Protein AF-A7VT16-F1 (afdb_monomer_lite)

Sequence (110 aa):
MFFNLEPNRIIIVSHLSADFSISQKELWKYRAYSRRYRNRRIDEFLKEMHLTEERNTGFRKIRNALRYNGSPEPLFEADDVPISQRQFIFIRILRLQRQIKMQMKVYLIV

Secondary structure (DSSP, 8-state):
-EEEEETTEEEEEEES---TT--HHHHHTT----SS-S-HHHHHHHHHTT-S-TT-THHHHHHHHHHHTTPPPPEEEE-SS-GGG--EEEEEEE----------------

InterPro domains:
  IPR038475 RecG, C-terminal domain superfamily [G3DSA:3.30.565.60] (1-86)

pLDDT: mean 75.77, std 15.55, range [33.84, 93.31]

Foldseek 3Di:
DDWDDDPWKIKDKDQDQALLPADLVCVVVLNDDNPDDPDVVVVVVCVVVVNDDPPSCVSVVVQVVCVVLVFDRKDWDWDPDRSNRTRMIMIMTGGDDPPPPPVPPPPPPD

Radius of gyration: 19.23 Å; chains: 1; bounding box: 66×43×29 Å

Organism: NCBI:txid428125

Structure (mmCIF, N/CA/C/O backbone):
data_AF-A7VT16-F1
#
_entry.id   AF-A7VT16-F1
#
loop_
_atom_site.group_PDB
_atom_site.id
_atom_site.type_symbol
_atom_site.label_atom_id
_atom_site.label_alt_id
_atom_site.label_comp_id
_atom_site.label_asym_id
_atom_site.label_entity_id
_atom_site.label_seq_id
_atom_site.pdbx_PDB_ins_code
_atom_site.Cartn_x
_atom_site.Cartn_y
_atom_site.Cartn_z
_atom_site.occupancy
_atom_site.B_iso_or_equiv
_atom_site.auth_seq_id
_atom_site.auth_comp_id
_atom_site.auth_asym_id
_atom_site.auth_atom_id
_atom_site.pdbx_PDB_model_num
ATOM 1 N N . MET A 1 1 ? -2.606 10.494 -10.760 1.00 75.06 1 MET A N 1
ATOM 2 C CA . MET A 1 1 ? -3.220 9.532 -9.818 1.00 75.06 1 MET A CA 1
ATOM 3 C C . MET A 1 1 ? -4.675 9.396 -10.218 1.00 75.06 1 MET A C 1
ATOM 5 O O . MET A 1 1 ? -5.319 10.420 -10.387 1.00 75.06 1 MET A O 1
ATOM 9 N N . PHE A 1 2 ? -5.147 8.177 -10.445 1.00 84.56 2 PHE A N 1
ATOM 10 C CA . PHE A 1 2 ? -6.530 7.868 -10.788 1.00 84.56 2 PHE A CA 1
ATOM 11 C C . PHE A 1 2 ? -7.204 7.190 -9.593 1.00 84.56 2 PHE A C 1
ATOM 13 O O . PHE A 1 2 ? -6.583 6.401 -8.881 1.00 84.56 2 PHE A O 1
ATOM 20 N N . PHE A 1 3 ? -8.460 7.538 -9.349 1.00 89.25 3 PHE A N 1
ATOM 21 C CA . PHE A 1 3 ? -9.233 7.078 -8.207 1.00 89.25 3 PHE A CA 1
ATOM 22 C C . PHE A 1 3 ? -10.631 6.711 -8.690 1.00 89.25 3 PHE A C 1
ATOM 24 O O . PHE A 1 3 ? -11.316 7.546 -9.273 1.00 89.25 3 PHE A O 1
ATOM 31 N N . ASN A 1 4 ? -11.032 5.464 -8.458 1.00 91.25 4 ASN A N 1
ATOM 32 C CA . ASN A 1 4 ? -12.339 4.951 -8.838 1.00 91.25 4 ASN A CA 1
ATOM 33 C C . ASN A 1 4 ? -13.053 4.366 -7.617 1.00 91.25 4 ASN A C 1
ATOM 35 O O . ASN A 1 4 ? -12.491 3.543 -6.886 1.00 91.25 4 ASN A O 1
ATOM 39 N N . LEU A 1 5 ? -14.297 4.796 -7.422 1.00 90.38 5 LEU A N 1
ATOM 40 C CA . LEU A 1 5 ? -15.185 4.338 -6.364 1.00 90.38 5 LEU A CA 1
ATOM 41 C C . LEU A 1 5 ? -16.327 3.549 -6.977 1.00 90.38 5 LEU A C 1
ATOM 43 O O . LEU A 1 5 ? -17.145 4.083 -7.718 1.00 90.38 5 LEU A O 1
ATOM 47 N N . GLU A 1 6 ? -16.410 2.284 -6.602 1.00 88.94 6 GLU A N 1
ATOM 48 C CA . GLU A 1 6 ? -17.523 1.415 -6.937 1.00 88.94 6 GLU A CA 1
ATOM 49 C C . GLU A 1 6 ? -18.234 0.967 -5.657 1.00 88.94 6 GLU A C 1
ATOM 51 O O . GLU A 1 6 ? -17.624 0.978 -4.582 1.00 88.94 6 GLU A O 1
ATOM 56 N N . PRO A 1 7 ? -19.494 0.497 -5.741 1.00 86.62 7 PRO A N 1
ATOM 57 C CA . PRO A 1 7 ? -20.260 0.091 -4.560 1.00 86.62 7 PRO A CA 1
ATOM 58 C C . PRO A 1 7 ? -19.515 -0.881 -3.628 1.00 86.62 7 PRO A C 1
ATOM 60 O O . PRO A 1 7 ? -19.685 -0.836 -2.409 1.00 86.62 7 PRO A O 1
ATOM 63 N N . ASN A 1 8 ? -18.655 -1.735 -4.200 1.00 88.19 8 ASN A N 1
ATOM 64 C CA . ASN A 1 8 ? -17.973 -2.820 -3.491 1.00 88.19 8 ASN A CA 1
ATOM 65 C C . ASN A 1 8 ? -16.450 -2.731 -3.503 1.00 88.19 8 ASN A C 1
ATOM 67 O O . ASN A 1 8 ? -15.791 -3.611 -2.941 1.00 88.19 8 ASN A O 1
ATOM 71 N N . ARG A 1 9 ? -15.871 -1.710 -4.139 1.00 88.06 9 ARG A N 1
ATOM 72 C CA . ARG A 1 9 ? -14.418 -1.574 -4.205 1.00 88.06 9 ARG A CA 1
ATOM 73 C C . ARG A 1 9 ? -13.966 -0.138 -4.396 1.00 88.06 9 ARG A C 1
ATOM 75 O O . ARG A 1 9 ? -14.634 0.664 -5.035 1.00 88.06 9 ARG A O 1
ATOM 82 N N . ILE A 1 10 ? -12.778 0.137 -3.880 1.00 90.31 10 ILE A N 1
ATOM 83 C CA . ILE A 1 10 ? -12.019 1.351 -4.161 1.00 90.31 10 ILE A CA 1
ATOM 84 C C . ILE A 1 10 ? -10.786 0.927 -4.947 1.00 90.31 10 ILE A C 1
ATOM 86 O O . ILE A 1 10 ? -10.068 0.014 -4.528 1.00 90.31 10 ILE A O 1
ATOM 90 N N . ILE A 1 11 ? -10.546 1.578 -6.079 1.00 88.88 11 ILE A N 1
ATOM 91 C CA . ILE A 1 11 ? -9.346 1.380 -6.886 1.00 88.88 11 ILE A CA 1
ATOM 92 C C . ILE A 1 11 ? -8.573 2.691 -6.907 1.00 88.88 11 ILE A C 1
ATOM 94 O O . ILE A 1 11 ? -9.092 3.729 -7.312 1.00 88.88 11 ILE A O 1
ATOM 98 N N . ILE A 1 12 ? -7.316 2.633 -6.483 1.00 88.00 12 ILE A N 1
ATOM 99 C CA . ILE A 1 12 ? -6.385 3.755 -6.526 1.00 88.00 12 ILE A CA 1
ATOM 100 C C . ILE A 1 12 ? -5.244 3.362 -7.452 1.00 88.00 12 ILE A C 1
ATOM 102 O O . ILE A 1 12 ? -4.535 2.402 -7.171 1.00 88.00 12 ILE A O 1
ATOM 106 N N . VAL A 1 13 ? -5.045 4.101 -8.537 1.00 85.44 13 VAL A N 1
ATOM 107 C CA . VAL A 1 13 ? -3.947 3.883 -9.482 1.00 85.44 13 VAL A CA 1
ATOM 108 C C . VAL A 1 13 ? -2.993 5.068 -9.411 1.00 85.44 13 VAL A C 1
ATOM 110 O O . VAL A 1 13 ? -3.352 6.220 -9.672 1.00 85.44 13 VAL A O 1
ATOM 113 N N . SER A 1 14 ? -1.745 4.800 -9.048 1.00 79.19 14 SER A N 1
ATOM 114 C CA . SER A 1 14 ? -0.689 5.802 -9.078 1.00 79.19 14 SER A CA 1
ATOM 115 C C . SER A 1 14 ? 0.091 5.673 -10.381 1.00 79.19 14 SER A C 1
ATOM 117 O O . SER A 1 14 ? 0.807 4.695 -10.596 1.00 79.19 14 SER A O 1
ATOM 119 N N . HIS A 1 15 ? -0.072 6.676 -11.247 1.00 69.00 15 HIS A N 1
ATOM 120 C CA . HIS A 1 15 ? 0.664 6.810 -12.500 1.00 69.00 15 HIS A CA 1
ATOM 121 C C . HIS A 1 15 ? 1.966 7.540 -12.270 1.00 69.00 15 HIS A C 1
ATOM 123 O O . HIS A 1 15 ? 2.025 8.757 -12.416 1.00 69.00 15 HIS A O 1
ATOM 129 N N . LEU A 1 16 ? 2.983 6.806 -11.838 1.00 62.25 16 LEU A N 1
ATOM 130 C CA . LEU A 1 16 ? 4.310 7.350 -11.662 1.00 62.25 16 LEU A CA 1
ATOM 131 C C . LEU A 1 16 ? 5.327 6.207 -11.790 1.00 62.25 16 LEU A C 1
ATOM 133 O O . LEU A 1 16 ? 5.337 5.324 -10.931 1.00 62.25 16 LEU A O 1
ATOM 137 N N . SER A 1 17 ? 6.206 6.287 -12.799 1.00 55.84 17 SER A N 1
ATOM 138 C CA . SER A 1 17 ? 7.339 5.380 -13.077 1.00 55.84 17 SER A CA 1
ATOM 139 C C . SER A 1 17 ? 7.905 4.797 -11.788 1.00 55.84 17 SER A C 1
ATOM 141 O O . SER A 1 17 ? 8.277 5.571 -10.902 1.00 55.84 17 SER A O 1
ATOM 143 N N . ALA A 1 18 ? 7.834 3.477 -11.614 1.00 54.25 18 ALA A N 1
ATOM 144 C CA . ALA A 1 18 ? 8.037 2.868 -10.306 1.00 54.25 18 ALA A CA 1
ATOM 145 C C . ALA A 1 18 ? 9.342 3.357 -9.678 1.00 54.25 18 ALA A C 1
ATOM 147 O O . ALA A 1 18 ? 10.379 3.433 -10.334 1.00 54.25 18 ALA A O 1
ATOM 148 N N . ASP A 1 19 ? 9.298 3.682 -8.387 1.00 60.91 19 ASP A N 1
ATOM 149 C CA . ASP A 1 19 ? 10.528 3.668 -7.614 1.00 60.91 19 ASP A CA 1
ATOM 150 C C . ASP A 1 19 ? 11.086 2.245 -7.751 1.00 60.91 19 ASP A C 1
ATOM 152 O O . ASP A 1 19 ? 10.504 1.288 -7.230 1.00 60.91 19 ASP A O 1
ATOM 156 N N . PHE A 1 20 ? 12.172 2.107 -8.520 1.00 62.31 20 PHE A N 1
ATOM 157 C CA . PHE A 1 20 ? 12.762 0.819 -8.883 1.00 62.31 20 PHE A CA 1
ATOM 158 C C . PHE A 1 20 ? 13.263 0.024 -7.664 1.00 62.31 20 PHE A C 1
ATOM 160 O O . PHE A 1 20 ? 13.765 -1.089 -7.801 1.00 62.31 20 PHE A O 1
ATOM 167 N N . SER A 1 21 ? 13.127 0.577 -6.456 1.00 67.25 21 SER A N 1
ATOM 168 C CA . SER A 1 21 ? 13.419 -0.099 -5.198 1.00 67.25 21 SER A CA 1
ATOM 169 C C . SER A 1 21 ? 12.292 -0.996 -4.663 1.00 67.25 21 SER A C 1
ATOM 171 O O . SER A 1 21 ? 12.558 -1.797 -3.765 1.00 67.25 21 SER A O 1
ATOM 173 N N . ILE A 1 22 ? 11.059 -0.925 -5.191 1.00 76.56 22 ILE A N 1
ATOM 174 C CA . ILE A 1 22 ? 9.908 -1.672 -4.645 1.00 76.56 22 ILE A CA 1
ATOM 175 C C . ILE A 1 22 ? 9.505 -2.834 -5.568 1.00 76.56 22 ILE A C 1
ATOM 177 O O . ILE A 1 22 ? 8.952 -2.641 -6.650 1.00 76.56 22 ILE A O 1
ATOM 181 N N . SER A 1 23 ? 9.727 -4.073 -5.115 1.00 80.31 23 SER A N 1
ATOM 182 C CA . SER A 1 23 ? 9.337 -5.288 -5.849 1.00 80.31 23 SER A CA 1
ATOM 183 C C . SER A 1 23 ? 7.876 -5.697 -5.602 1.00 80.31 23 SER A C 1
ATOM 185 O O . SER A 1 23 ? 7.291 -5.351 -4.576 1.00 80.31 23 SER A O 1
ATOM 187 N N . GLN A 1 24 ? 7.294 -6.503 -6.505 1.00 83.25 24 GLN A N 1
ATOM 188 C CA . GLN A 1 24 ? 5.946 -7.074 -6.301 1.00 83.25 24 GLN A CA 1
ATOM 189 C C . GLN A 1 24 ? 5.858 -7.903 -5.011 1.00 83.25 24 GLN A C 1
ATOM 191 O O . GLN A 1 24 ? 4.888 -7.817 -4.262 1.00 83.25 24 GLN A O 1
ATOM 196 N N . LYS A 1 25 ? 6.910 -8.673 -4.715 1.00 85.62 25 LYS A N 1
ATOM 197 C CA . LYS A 1 25 ? 6.999 -9.500 -3.508 1.00 85.62 25 LYS A CA 1
ATOM 198 C C . LYS A 1 25 ? 6.942 -8.655 -2.235 1.00 85.62 25 LYS A C 1
ATOM 200 O O . LYS A 1 25 ? 6.312 -9.059 -1.262 1.00 85.62 25 LYS A O 1
ATOM 205 N N . GLU A 1 26 ? 7.587 -7.492 -2.236 1.00 83.75 26 GLU A N 1
ATOM 206 C CA . GLU A 1 26 ? 7.540 -6.569 -1.101 1.00 83.75 26 GLU A CA 1
ATOM 207 C C . GLU A 1 26 ? 6.184 -5.851 -1.000 1.00 83.75 26 GLU A C 1
ATOM 209 O O . GLU A 1 26 ? 5.700 -5.659 0.114 1.00 83.75 26 GLU A O 1
ATOM 214 N N . LEU A 1 27 ? 5.511 -5.555 -2.121 1.00 84.56 27 LEU A N 1
ATOM 215 C CA . LEU A 1 27 ? 4.129 -5.045 -2.115 1.00 84.56 27 LEU A CA 1
ATOM 216 C C . LEU A 1 27 ? 3.156 -6.034 -1.458 1.00 84.56 27 LEU A C 1
ATOM 218 O O . LEU A 1 27 ? 2.411 -5.642 -0.562 1.00 84.56 27 LEU A O 1
ATOM 222 N N . TRP A 1 28 ? 3.214 -7.320 -1.817 1.00 84.56 28 TRP A N 1
ATOM 223 C CA . TRP A 1 28 ? 2.378 -8.363 -1.198 1.00 84.56 28 TRP A CA 1
ATOM 224 C C . TRP A 1 28 ? 2.675 -8.588 0.283 1.00 84.56 28 TRP A C 1
ATOM 226 O O . TRP A 1 28 ? 1.788 -8.939 1.057 1.00 84.56 28 TRP A O 1
ATOM 236 N N . LYS A 1 29 ? 3.922 -8.365 0.702 1.00 85.81 29 LYS A N 1
ATOM 237 C CA . LYS A 1 29 ? 4.308 -8.394 2.118 1.00 85.81 29 LYS A CA 1
ATOM 238 C C . LYS A 1 29 ? 3.959 -7.106 2.863 1.00 85.81 29 LYS A C 1
ATOM 240 O O . LYS A 1 29 ? 4.240 -7.022 4.059 1.00 85.81 29 LYS A O 1
ATOM 245 N N . TYR A 1 30 ? 3.391 -6.109 2.182 1.00 81.56 30 TYR A N 1
ATOM 246 C CA . TYR A 1 30 ? 3.131 -4.775 2.722 1.00 81.56 30 TYR A CA 1
ATOM 247 C C . TYR A 1 30 ? 4.405 -4.077 3.238 1.00 81.56 30 TYR A C 1
ATOM 249 O O . TYR A 1 30 ? 4.373 -3.337 4.220 1.00 81.56 30 TYR A O 1
ATOM 257 N N . ARG A 1 31 ? 5.542 -4.336 2.583 1.00 78.00 31 ARG A N 1
ATOM 258 C CA . ARG A 1 31 ? 6.889 -3.837 2.909 1.00 78.00 31 ARG A CA 1
ATOM 259 C C . ARG A 1 31 ? 7.443 -2.949 1.793 1.00 78.00 31 ARG A C 1
ATOM 261 O O . ARG A 1 31 ? 8.572 -3.096 1.341 1.00 78.00 31 ARG A O 1
ATOM 268 N N . ALA A 1 32 ? 6.638 -2.002 1.333 1.00 73.44 32 ALA A N 1
ATOM 269 C CA . ALA A 1 32 ? 7.064 -1.027 0.340 1.00 73.44 32 ALA A CA 1
ATOM 270 C C . ALA A 1 32 ? 7.733 0.172 1.026 1.00 73.44 32 ALA A C 1
ATOM 272 O O . ALA A 1 32 ? 7.076 1.139 1.407 1.00 73.44 32 ALA A O 1
ATOM 273 N N . TYR A 1 33 ? 9.051 0.097 1.202 1.00 69.75 33 TYR A N 1
ATOM 274 C CA . TYR A 1 33 ? 9.842 1.219 1.698 1.00 69.75 33 TYR A CA 1
ATOM 275 C C . TYR A 1 33 ? 10.407 1.987 0.509 1.00 69.75 33 TYR A C 1
ATOM 277 O O . TYR A 1 33 ? 11.403 1.567 -0.077 1.00 69.75 33 TYR A O 1
ATOM 285 N N . SER A 1 34 ? 9.797 3.120 0.162 1.00 64.88 34 SER A N 1
ATOM 286 C CA . SER A 1 34 ? 10.484 4.055 -0.727 1.00 64.88 34 SER A CA 1
ATOM 287 C C . SER A 1 34 ? 11.669 4.633 0.038 1.00 64.88 34 SER A C 1
ATOM 289 O O . SER A 1 34 ? 11.513 5.162 1.143 1.00 64.88 34 SER A O 1
ATOM 291 N N . ARG A 1 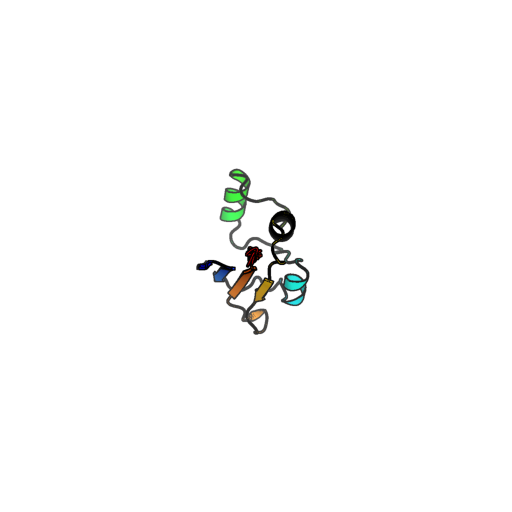35 ? 12.873 4.484 -0.523 1.00 62.16 35 ARG A N 1
ATOM 292 C CA . ARG A 1 35 ? 14.100 5.018 0.088 1.00 62.16 35 ARG A CA 1
ATOM 293 C C . ARG A 1 35 ? 14.159 6.544 -0.005 1.00 62.16 35 ARG A C 1
ATOM 295 O O . ARG A 1 35 ? 14.867 7.160 0.787 1.00 62.16 35 ARG A O 1
ATOM 302 N N . ARG A 1 36 ? 13.459 7.147 -0.977 1.00 65.44 36 ARG A N 1
ATOM 303 C CA . ARG A 1 36 ? 13.400 8.597 -1.205 1.00 65.44 36 ARG A CA 1
ATOM 304 C C . ARG A 1 36 ? 12.056 8.980 -1.819 1.00 65.44 36 ARG A C 1
ATOM 306 O O . ARG A 1 36 ? 11.721 8.513 -2.904 1.00 65.44 36 ARG A O 1
ATOM 313 N N . TYR A 1 37 ? 11.340 9.910 -1.188 1.00 70.44 37 TYR A N 1
ATOM 314 C CA . TYR A 1 37 ? 10.238 10.591 -1.862 1.00 70.44 37 TYR A CA 1
ATOM 315 C C . TYR A 1 37 ? 10.776 11.306 -3.103 1.00 70.44 37 TYR A C 1
ATOM 317 O O . TYR A 1 37 ? 11.695 12.119 -3.013 1.00 70.44 37 TYR A O 1
ATOM 325 N N . ARG A 1 38 ? 10.198 11.005 -4.271 1.00 69.88 38 ARG A N 1
ATOM 326 C CA . ARG A 1 38 ? 10.621 11.610 -5.545 1.00 69.88 38 ARG A CA 1
ATOM 327 C C . ARG A 1 38 ? 10.506 13.126 -5.541 1.00 69.88 38 ARG A C 1
ATOM 329 O O . ARG A 1 38 ? 11.371 13.806 -6.078 1.00 69.88 38 ARG A O 1
ATOM 336 N N . ASN A 1 39 ? 9.443 13.641 -4.929 1.00 78.94 39 ASN A N 1
ATOM 337 C CA . ASN A 1 39 ? 9.270 15.066 -4.720 1.00 78.94 39 ASN A CA 1
ATOM 338 C C . ASN A 1 39 ? 9.383 15.371 -3.228 1.00 78.94 39 ASN A C 1
ATOM 340 O O . ASN A 1 39 ? 8.407 15.286 -2.484 1.00 78.94 39 ASN A O 1
ATOM 344 N N . ARG A 1 40 ? 10.599 15.722 -2.808 1.00 82.56 40 ARG A N 1
ATOM 345 C CA . ARG A 1 40 ? 10.911 16.067 -1.420 1.00 82.56 40 ARG A CA 1
ATOM 346 C C . ARG A 1 40 ? 10.098 17.263 -0.915 1.00 82.56 40 ARG A C 1
ATOM 348 O O . ARG A 1 40 ? 9.676 17.255 0.229 1.00 82.56 40 ARG A O 1
ATOM 355 N N . ARG A 1 41 ? 9.804 18.235 -1.784 1.00 87.75 41 ARG A N 1
ATOM 356 C CA . ARG A 1 41 ? 9.024 19.428 -1.430 1.00 87.75 41 ARG A CA 1
ATOM 357 C C . ARG A 1 41 ? 7.568 19.090 -1.098 1.00 87.75 41 ARG A C 1
ATOM 359 O O . ARG A 1 41 ? 7.001 19.694 -0.199 1.00 87.75 41 ARG A O 1
ATOM 366 N N . ILE A 1 42 ? 6.971 18.113 -1.790 1.00 83.75 42 ILE A N 1
ATOM 367 C CA . ILE A 1 42 ? 5.628 17.610 -1.445 1.00 83.75 42 ILE A CA 1
ATOM 368 C C . ILE A 1 42 ? 5.665 16.838 -0.122 1.00 83.75 42 ILE A C 1
ATOM 370 O O . ILE A 1 42 ? 4.761 16.999 0.687 1.00 83.75 42 ILE A O 1
ATOM 374 N N . ASP A 1 43 ? 6.693 16.018 0.110 1.00 79.94 43 ASP A N 1
ATOM 375 C CA . ASP A 1 43 ? 6.845 15.294 1.381 1.00 79.94 43 ASP A CA 1
ATOM 376 C C . ASP A 1 43 ? 6.973 16.258 2.570 1.00 79.94 43 ASP A C 1
ATOM 378 O O . ASP A 1 43 ? 6.220 16.140 3.532 1.00 79.94 43 ASP A O 1
ATOM 382 N N . GLU A 1 44 ? 7.861 17.250 2.476 1.00 85.44 44 GLU A N 1
ATOM 383 C CA . GLU A 1 44 ? 8.043 18.289 3.499 1.00 85.44 44 GLU A CA 1
ATOM 384 C C . GLU A 1 44 ? 6.738 19.059 3.747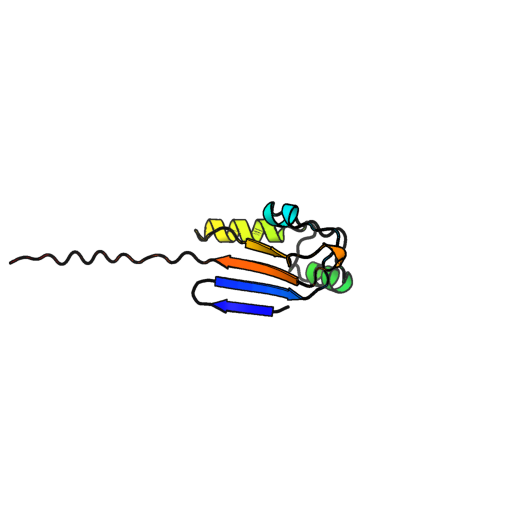 1.00 85.44 44 GLU A C 1
ATOM 386 O O . GLU A 1 44 ? 6.293 19.152 4.888 1.00 85.44 44 GLU A O 1
ATOM 391 N N . PHE A 1 45 ? 6.045 19.479 2.686 1.00 90.75 45 PHE A N 1
ATOM 392 C CA . PHE A 1 45 ? 4.752 20.155 2.798 1.00 90.75 45 PHE A CA 1
ATOM 393 C C . PHE A 1 45 ? 3.674 19.293 3.483 1.00 90.75 45 PHE A C 1
ATOM 395 O O . PHE A 1 45 ? 2.944 19.757 4.358 1.00 90.75 45 PHE A O 1
ATOM 402 N N . LEU A 1 46 ? 3.567 18.009 3.127 1.00 85.94 46 LEU A N 1
ATOM 403 C CA . LEU A 1 46 ? 2.610 17.096 3.761 1.00 85.94 46 LEU A CA 1
ATOM 404 C C . LEU A 1 46 ? 2.965 16.807 5.226 1.00 85.94 46 LEU A C 1
ATOM 406 O O . LEU A 1 46 ? 2.058 16.561 6.026 1.00 85.94 46 LEU A O 1
ATOM 410 N N . LYS A 1 47 ? 4.257 16.817 5.580 1.00 83.62 47 LYS A N 1
ATOM 411 C CA . LYS A 1 47 ? 4.727 16.667 6.965 1.00 83.62 47 LYS A CA 1
ATOM 412 C C . LYS A 1 47 ? 4.377 17.888 7.804 1.00 83.62 47 LYS A C 1
ATOM 414 O O . LYS A 1 47 ? 3.869 17.711 8.908 1.00 83.62 47 LYS A O 1
ATOM 419 N N . GLU A 1 48 ? 4.588 19.091 7.270 1.00 90.75 48 GLU A N 1
ATOM 420 C CA . GLU A 1 48 ? 4.207 20.354 7.918 1.00 90.75 48 GLU A CA 1
ATOM 421 C C . GLU A 1 48 ? 2.704 20.407 8.217 1.00 90.75 48 GLU A C 1
ATOM 423 O O . GLU A 1 48 ? 2.303 20.827 9.297 1.00 90.75 48 GLU A O 1
ATOM 428 N N . MET A 1 49 ? 1.866 19.902 7.307 1.00 93.31 49 MET A N 1
ATOM 429 C CA . MET A 1 49 ? 0.415 19.808 7.519 1.00 93.31 49 MET A CA 1
ATOM 430 C C . MET A 1 49 ? -0.031 18.594 8.352 1.00 93.31 49 MET A C 1
ATOM 432 O O . MET A 1 49 ? -1.229 18.348 8.481 1.00 93.31 49 MET A O 1
ATOM 436 N N . HIS A 1 50 ? 0.897 17.787 8.872 1.00 84.88 50 HIS A N 1
ATOM 437 C CA . HIS A 1 50 ? 0.605 16.552 9.610 1.00 84.88 50 HIS A CA 1
ATOM 438 C C . HIS A 1 50 ? -0.270 15.534 8.844 1.00 84.88 50 HIS A C 1
ATOM 440 O O . HIS A 1 50 ? -0.952 14.704 9.447 1.00 84.88 50 HIS A O 1
ATOM 446 N N . LEU A 1 51 ? -0.239 15.562 7.506 1.00 83.00 51 LEU A N 1
ATOM 447 C CA . LEU A 1 51 ? -0.987 14.634 6.646 1.00 83.00 51 LEU A CA 1
ATOM 448 C C . LEU A 1 51 ? -0.201 13.361 6.309 1.00 83.00 51 LEU A C 1
ATOM 450 O O . LEU A 1 51 ? -0.776 12.386 5.822 1.00 83.00 51 LEU A O 1
ATOM 454 N N . THR A 1 52 ? 1.107 13.348 6.567 1.00 76.00 52 THR A N 1
ATOM 455 C CA . THR A 1 52 ? 1.965 12.172 6.390 1.00 76.00 52 THR A CA 1
ATOM 456 C C . THR A 1 52 ? 2.843 11.938 7.618 1.00 76.00 52 THR A C 1
ATOM 458 O O . THR A 1 52 ? 3.168 12.861 8.361 1.00 76.00 52 THR A O 1
ATOM 461 N N . GLU A 1 53 ? 3.226 10.682 7.839 1.00 70.31 53 GLU A N 1
ATOM 462 C CA . GLU A 1 53 ? 4.169 10.286 8.888 1.00 70.31 53 GLU A CA 1
ATOM 463 C C . GLU A 1 53 ? 5.516 9.924 8.254 1.00 70.31 53 GLU A C 1
ATOM 465 O O . GLU A 1 53 ? 5.560 9.269 7.213 1.00 70.31 53 GLU A O 1
ATOM 470 N N . GLU A 1 54 ? 6.629 10.240 8.922 1.00 61.31 54 GLU A N 1
ATOM 471 C CA . GLU A 1 54 ? 7.991 9.960 8.429 1.00 61.31 54 GLU A CA 1
ATOM 472 C C . GLU A 1 54 ? 8.296 8.476 8.151 1.00 61.31 54 GLU A C 1
ATOM 474 O O . GLU A 1 54 ? 9.265 8.157 7.467 1.00 61.31 54 GLU A O 1
ATOM 479 N N . ARG A 1 55 ? 7.496 7.541 8.680 1.00 64.00 55 ARG A N 1
ATOM 480 C CA . ARG A 1 55 ? 7.855 6.115 8.783 1.00 64.00 55 ARG A CA 1
ATOM 481 C C . ARG A 1 55 ? 7.217 5.189 7.738 1.00 64.00 55 ARG A C 1
ATOM 483 O O . ARG A 1 55 ? 7.173 3.982 7.969 1.00 64.00 55 ARG A O 1
ATOM 490 N N . ASN A 1 56 ? 6.714 5.704 6.610 1.00 66.75 56 ASN A N 1
ATOM 491 C CA . ASN A 1 56 ? 6.046 4.892 5.571 1.00 66.75 56 ASN A CA 1
ATOM 492 C C . ASN A 1 56 ? 4.940 3.967 6.148 1.00 66.75 56 ASN A C 1
ATOM 494 O O . ASN A 1 56 ? 4.743 2.832 5.716 1.00 66.75 56 ASN A O 1
ATOM 498 N N . THR A 1 57 ? 4.202 4.434 7.161 1.00 76.94 57 THR A N 1
ATOM 499 C CA . THR A 1 57 ? 3.223 3.630 7.925 1.00 76.94 57 THR A CA 1
ATOM 500 C C . THR A 1 57 ? 1.887 3.434 7.208 1.00 76.94 57 THR A C 1
ATOM 502 O O . THR A 1 57 ? 1.034 2.692 7.705 1.00 76.94 57 THR A O 1
ATOM 505 N N . GLY A 1 58 ? 1.695 4.064 6.043 1.00 80.25 58 GLY A N 1
ATOM 506 C CA . GLY A 1 58 ? 0.433 4.081 5.297 1.00 80.25 58 GLY A CA 1
ATOM 507 C C . GLY A 1 58 ? -0.137 2.688 5.023 1.00 80.25 58 GLY A C 1
ATOM 508 O O . GLY A 1 58 ? -1.307 2.445 5.303 1.00 80.25 58 GLY A O 1
ATOM 509 N N . PHE A 1 59 ? 0.698 1.732 4.599 1.00 83.81 59 PHE A N 1
ATOM 510 C CA . PHE A 1 59 ? 0.288 0.337 4.375 1.00 83.81 59 PHE A CA 1
ATOM 511 C C . PHE A 1 59 ? -0.316 -0.303 5.630 1.00 83.81 59 PHE A C 1
ATOM 513 O O . PHE A 1 59 ? -1.397 -0.895 5.587 1.00 83.81 59 PHE A O 1
ATOM 520 N N . ARG A 1 60 ? 0.359 -0.141 6.775 1.00 85.38 60 ARG A N 1
ATOM 521 C CA . ARG A 1 60 ? -0.111 -0.667 8.061 1.00 85.38 60 ARG A CA 1
ATOM 522 C C . ARG A 1 60 ? -1.414 0.004 8.489 1.00 85.38 60 ARG A C 1
ATOM 524 O O . ARG A 1 60 ? -2.307 -0.684 8.969 1.00 85.38 60 ARG A O 1
ATOM 531 N N . LYS A 1 61 ? -1.537 1.322 8.307 1.00 87.44 61 LYS A N 1
ATOM 532 C CA . LYS A 1 61 ? -2.754 2.071 8.650 1.00 87.44 61 LYS A CA 1
ATOM 533 C C . LYS A 1 61 ? -3.954 1.625 7.817 1.00 87.44 61 LYS A C 1
ATOM 535 O O . LYS A 1 61 ? -4.993 1.332 8.400 1.00 87.44 61 LYS A O 1
ATOM 540 N N . ILE A 1 62 ? -3.792 1.504 6.496 1.00 88.31 62 ILE A N 1
ATOM 541 C CA . ILE A 1 62 ? -4.845 1.016 5.590 1.00 88.31 62 ILE A CA 1
ATOM 542 C C . ILE A 1 62 ? -5.323 -0.360 6.055 1.00 88.31 62 ILE A C 1
ATOM 544 O O . ILE A 1 62 ? -6.512 -0.568 6.276 1.00 88.31 62 ILE A O 1
ATOM 548 N N . ARG A 1 63 ? -4.389 -1.284 6.287 1.00 89.06 63 ARG A N 1
ATOM 549 C CA . ARG A 1 63 ? -4.696 -2.640 6.746 1.00 89.06 63 ARG A CA 1
ATOM 550 C C . ARG A 1 63 ? -5.405 -2.672 8.100 1.00 89.06 63 ARG A C 1
ATOM 552 O O . ARG A 1 63 ? -6.389 -3.388 8.257 1.00 89.06 63 ARG A O 1
ATOM 559 N N . ASN A 1 64 ? -4.937 -1.890 9.070 1.00 90.25 64 ASN A N 1
ATOM 560 C CA . ASN A 1 64 ? -5.569 -1.811 10.386 1.00 90.25 64 ASN A CA 1
ATOM 561 C C . ASN A 1 64 ? -6.997 -1.258 10.295 1.00 90.25 64 ASN A C 1
ATOM 563 O O . ASN A 1 64 ? -7.895 -1.815 10.919 1.00 90.25 64 ASN A O 1
ATOM 567 N N . ALA A 1 65 ? -7.215 -0.217 9.489 1.00 90.56 65 ALA A N 1
ATOM 568 C CA . ALA A 1 65 ? -8.543 0.347 9.264 1.00 90.56 65 ALA A CA 1
ATOM 569 C C . ALA A 1 65 ? -9.480 -0.665 8.585 1.00 90.56 65 ALA A C 1
ATOM 571 O O . ALA A 1 65 ? -10.619 -0.833 9.011 1.00 90.56 65 ALA A O 1
ATOM 572 N N . LEU A 1 66 ? -8.994 -1.393 7.575 1.00 90.50 66 LEU A N 1
ATOM 573 C CA . LEU A 1 66 ? -9.781 -2.428 6.900 1.00 90.50 66 LEU A CA 1
ATOM 574 C C . LEU A 1 66 ? -10.160 -3.565 7.845 1.00 90.50 66 LEU A C 1
ATOM 576 O O . LEU A 1 66 ? -11.330 -3.933 7.898 1.00 90.50 66 LEU A O 1
ATOM 580 N N . ARG A 1 67 ? -9.215 -4.047 8.658 1.00 90.44 67 ARG A N 1
ATOM 581 C CA . ARG A 1 67 ? -9.474 -5.058 9.694 1.00 90.44 67 ARG A CA 1
ATOM 582 C C . ARG A 1 67 ? -10.500 -4.595 10.716 1.00 90.44 67 ARG A C 1
ATOM 584 O O . ARG A 1 67 ? -11.424 -5.342 11.016 1.00 90.44 67 ARG A O 1
ATOM 591 N N . TYR A 1 68 ? -10.352 -3.372 11.223 1.00 91.38 68 TYR A N 1
ATOM 592 C CA . TYR A 1 68 ? -11.300 -2.782 12.168 1.00 91.38 68 TYR A CA 1
ATOM 593 C C . TYR A 1 68 ? -12.714 -2.709 11.574 1.00 91.38 68 TYR A C 1
ATOM 595 O O . TYR A 1 68 ? -13.693 -3.023 12.244 1.00 91.38 68 TYR A O 1
ATOM 603 N N . ASN A 1 69 ? -12.811 -2.406 10.280 1.00 87.69 69 ASN A N 1
ATOM 604 C CA . ASN A 1 69 ? -14.073 -2.361 9.545 1.00 87.69 69 ASN A CA 1
ATOM 605 C C . ASN A 1 69 ? -14.598 -3.746 9.113 1.00 87.69 69 ASN A C 1
ATOM 607 O O . ASN A 1 69 ? -15.608 -3.816 8.411 1.00 87.69 69 ASN A O 1
ATOM 611 N N . GLY A 1 70 ? -13.910 -4.845 9.448 1.00 87.56 70 GLY A N 1
ATOM 612 C CA . GLY A 1 70 ? -14.244 -6.196 8.976 1.00 87.56 70 GLY A CA 1
ATOM 613 C C . GLY A 1 70 ? -14.125 -6.371 7.456 1.00 87.56 7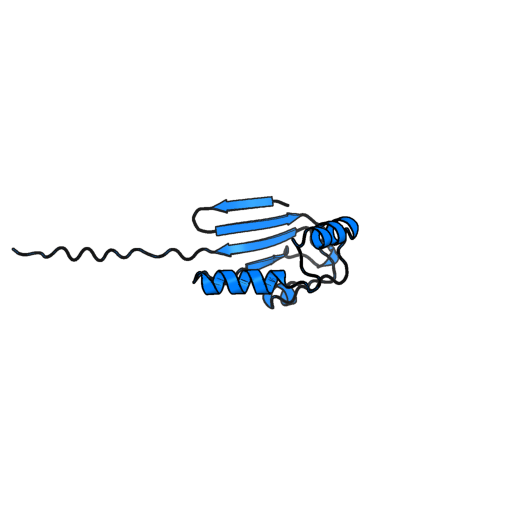0 GLY A C 1
ATOM 614 O O . GLY A 1 70 ? -14.730 -7.273 6.883 1.00 87.56 70 GLY A O 1
ATOM 615 N N . SER A 1 71 ? -13.391 -5.485 6.783 1.00 88.94 71 SER A N 1
ATOM 616 C CA . SER A 1 71 ? -13.172 -5.536 5.339 1.00 88.94 71 SER A CA 1
ATOM 617 C C . SER A 1 71 ? -12.026 -6.491 4.982 1.00 88.94 71 SER A C 1
ATOM 619 O O . SER A 1 71 ? -11.108 -6.673 5.786 1.00 88.94 71 SER A O 1
ATOM 621 N N . PRO A 1 72 ? -12.051 -7.089 3.777 1.00 90.69 72 PRO A N 1
ATOM 622 C CA . PRO A 1 72 ? -10.920 -7.837 3.245 1.00 90.69 72 PRO A CA 1
ATOM 623 C C . PRO A 1 72 ? -9.612 -7.038 3.245 1.00 90.69 72 PRO A C 1
ATOM 625 O O . PRO A 1 72 ? -9.601 -5.805 3.212 1.00 90.69 72 PRO A O 1
ATOM 628 N N . GLU A 1 73 ? -8.500 -7.767 3.237 1.00 90.88 73 GLU A N 1
ATOM 629 C CA . GLU A 1 73 ? -7.171 -7.180 3.093 1.00 90.88 73 GLU A CA 1
ATOM 630 C C . GLU A 1 73 ? -7.036 -6.450 1.737 1.00 90.88 73 GLU A C 1
ATOM 632 O O . GLU A 1 73 ? -7.601 -6.890 0.730 1.00 90.88 73 GLU A O 1
ATOM 637 N N . PRO A 1 74 ? -6.296 -5.331 1.692 1.00 91.12 74 PRO A N 1
ATOM 638 C CA . PRO A 1 74 ? -6.054 -4.595 0.459 1.00 91.12 74 PRO A CA 1
ATOM 639 C C . PRO A 1 74 ? -5.100 -5.371 -0.457 1.00 91.12 74 PRO A C 1
ATOM 641 O O . PRO A 1 74 ? -4.153 -6.005 0.002 1.00 91.12 74 PRO A O 1
ATOM 644 N N . LEU A 1 75 ? -5.298 -5.259 -1.766 1.00 89.88 75 LEU A N 1
ATOM 645 C CA . LEU A 1 75 ? -4.411 -5.832 -2.773 1.00 89.88 75 LEU A CA 1
ATOM 646 C C . LEU A 1 75 ? -3.534 -4.728 -3.361 1.00 89.88 75 LEU A C 1
ATOM 648 O O . LEU A 1 75 ? -4.044 -3.718 -3.844 1.00 89.88 75 LEU A O 1
ATOM 652 N N . PHE A 1 76 ? -2.218 -4.926 -3.296 1.00 87.12 76 PHE A N 1
ATOM 653 C CA . PHE A 1 76 ? -1.216 -4.036 -3.879 1.00 87.12 76 PHE A CA 1
ATOM 654 C C . PHE A 1 76 ? -0.522 -4.750 -5.029 1.00 87.12 76 PHE A C 1
ATOM 656 O O . PHE A 1 76 ? 0.165 -5.756 -4.832 1.00 87.12 76 PHE A O 1
ATOM 663 N N . GLU A 1 77 ? -0.692 -4.223 -6.227 1.00 84.75 77 GLU A N 1
ATOM 664 C CA . GLU A 1 77 ? -0.241 -4.841 -7.465 1.00 84.75 77 GLU A CA 1
ATOM 665 C C . GLU A 1 77 ? 0.464 -3.773 -8.316 1.00 84.75 77 GLU A C 1
ATOM 667 O O . GLU A 1 77 ? 0.117 -2.592 -8.289 1.00 84.75 77 GLU A O 1
ATOM 672 N N . ALA A 1 78 ? 1.518 -4.174 -9.012 1.00 81.81 78 ALA A N 1
ATOM 673 C CA 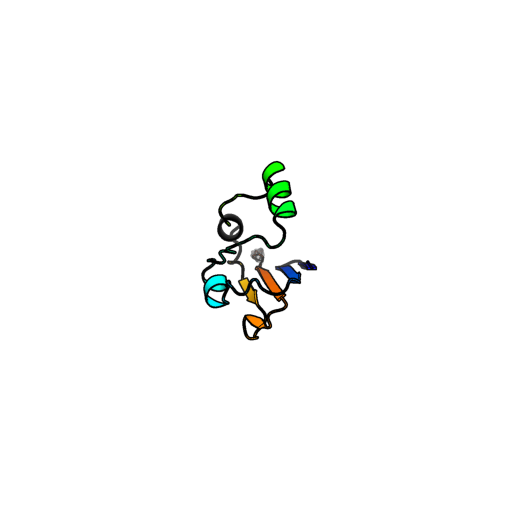. ALA A 1 78 ? 2.158 -3.390 -10.055 1.00 81.81 78 ALA A CA 1
ATOM 674 C C . ALA A 1 78 ? 1.903 -4.070 -11.403 1.00 81.81 78 ALA A C 1
ATOM 676 O O . ALA A 1 78 ? 1.448 -5.213 -11.452 1.00 81.81 78 ALA A O 1
ATOM 677 N N . ASP A 1 79 ? 2.195 -3.371 -12.489 1.00 81.12 79 ASP A N 1
ATOM 678 C CA . ASP A 1 79 ? 2.221 -3.971 -13.815 1.00 81.12 79 ASP A CA 1
ATOM 679 C C . ASP A 1 79 ? 3.189 -5.164 -13.891 1.00 81.12 79 ASP A C 1
ATOM 681 O O . ASP A 1 79 ? 4.250 -5.195 -13.251 1.00 81.12 79 ASP A O 1
ATOM 685 N N . ASP A 1 80 ? 2.790 -6.162 -14.682 1.00 82.56 80 ASP A N 1
ATOM 686 C CA . ASP A 1 80 ? 3.539 -7.402 -14.896 1.00 82.56 80 ASP A CA 1
ATOM 687 C C . ASP A 1 80 ? 4.667 -7.188 -15.915 1.00 82.56 80 ASP A C 1
ATOM 689 O O . ASP A 1 80 ? 4.696 -7.740 -17.012 1.00 82.56 80 ASP A O 1
ATOM 693 N N . VAL A 1 81 ? 5.572 -6.280 -15.563 1.00 82.38 81 VAL A N 1
ATOM 694 C CA . VAL A 1 81 ? 6.750 -5.909 -16.345 1.00 82.38 81 VAL A CA 1
ATOM 695 C C . VAL A 1 81 ? 7.972 -5.837 -15.425 1.00 82.38 81 VAL A C 1
ATOM 697 O O . VAL A 1 81 ? 7.832 -5.698 -14.196 1.00 82.38 81 VAL A O 1
ATOM 700 N N . PRO A 1 82 ? 9.197 -5.915 -15.982 1.00 80.38 82 PRO A N 1
ATOM 701 C CA . PRO A 1 82 ? 10.411 -5.693 -15.211 1.00 80.38 82 PRO A CA 1
ATOM 702 C C . PRO A 1 82 ? 10.330 -4.386 -14.427 1.00 80.38 82 PRO A C 1
ATOM 704 O O . PRO A 1 82 ? 9.800 -3.395 -14.921 1.00 80.38 82 PRO A O 1
ATOM 707 N N . ILE A 1 83 ? 10.894 -4.362 -13.216 1.00 75.62 83 ILE A N 1
ATOM 708 C CA . ILE A 1 83 ? 10.815 -3.204 -12.310 1.00 75.62 83 ILE A CA 1
ATOM 709 C C . ILE A 1 83 ? 11.200 -1.896 -13.022 1.00 75.62 83 ILE A C 1
ATOM 711 O O . ILE A 1 83 ? 10.509 -0.898 -12.846 1.00 75.62 83 ILE A O 1
ATOM 715 N N . SER A 1 84 ? 12.228 -1.930 -13.880 1.00 75.75 84 SER A N 1
ATOM 716 C CA . SER A 1 84 ? 12.714 -0.801 -14.690 1.00 75.75 84 SER A CA 1
ATOM 717 C C . SER A 1 84 ? 11.698 -0.219 -15.682 1.00 75.75 84 SER A C 1
ATOM 719 O O . SER A 1 84 ? 11.850 0.919 -16.116 1.00 75.75 84 SER A O 1
ATOM 721 N N . GLN A 1 85 ? 10.676 -0.985 -16.056 1.00 75.88 85 GLN A N 1
ATOM 722 C CA . GLN A 1 85 ? 9.674 -0.626 -17.061 1.00 75.88 85 GLN A CA 1
ATOM 723 C C . GLN A 1 85 ? 8.310 -0.313 -16.449 1.00 75.88 85 GLN A C 1
ATOM 725 O O . GLN A 1 85 ? 7.386 0.051 -17.173 1.00 75.88 85 GLN A O 1
ATOM 730 N N . ARG A 1 86 ? 8.183 -0.437 -15.125 1.00 77.44 86 ARG A N 1
ATOM 731 C CA . ARG A 1 86 ? 6.908 -0.273 -14.440 1.00 77.44 86 ARG A CA 1
ATOM 732 C C . ARG A 1 86 ? 6.382 1.144 -14.539 1.00 77.44 86 ARG A C 1
ATOM 734 O O . ARG A 1 86 ? 7.043 2.104 -14.129 1.00 77.44 86 ARG A O 1
ATOM 741 N N . GLN A 1 87 ? 5.156 1.259 -15.013 1.00 73.06 87 GLN A N 1
ATOM 742 C CA . GLN A 1 87 ? 4.474 2.529 -15.214 1.00 73.06 87 GLN A CA 1
ATOM 743 C C . GLN A 1 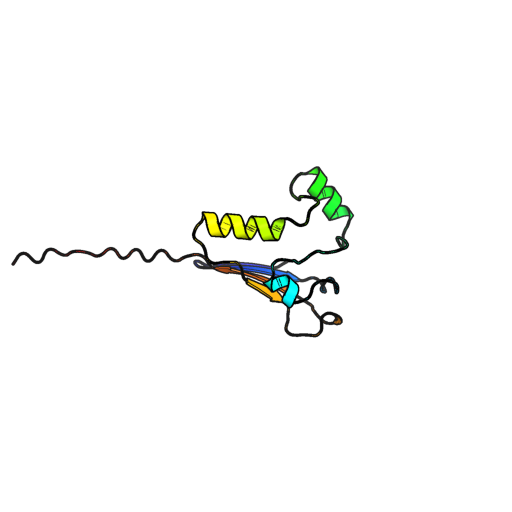87 ? 3.502 2.821 -14.072 1.00 73.06 87 GLN A C 1
ATOM 745 O O . GLN A 1 87 ? 3.324 3.985 -13.694 1.00 73.06 87 GLN A O 1
ATOM 750 N N . PHE A 1 88 ? 2.898 1.772 -13.498 1.00 72.75 88 PHE A N 1
ATOM 751 C CA . PHE A 1 88 ? 1.748 1.897 -12.607 1.00 72.75 88 PHE A CA 1
ATOM 752 C C . PHE A 1 88 ? 1.844 0.982 -11.385 1.00 72.75 88 PHE A C 1
ATOM 754 O O . PHE A 1 88 ? 2.242 -0.175 -11.469 1.00 72.75 88 PHE A O 1
ATOM 761 N N . ILE A 1 89 ? 1.406 1.502 -10.239 1.00 77.44 89 ILE A N 1
ATOM 762 C CA . ILE A 1 89 ? 1.063 0.697 -9.062 1.00 77.44 89 ILE A CA 1
ATOM 763 C C . ILE A 1 89 ? -0.407 0.949 -8.768 1.00 77.44 89 ILE A C 1
ATOM 765 O O . ILE A 1 89 ? -0.851 2.102 -8.743 1.00 77.44 89 ILE A O 1
ATOM 769 N N . PHE A 1 90 ? -1.156 -0.117 -8.522 1.00 83.56 90 PHE A N 1
ATOM 770 C CA . PHE A 1 90 ? -2.557 -0.050 -8.165 1.00 83.56 90 PHE A CA 1
ATOM 771 C C . PHE A 1 90 ? -2.829 -0.691 -6.805 1.00 83.56 90 PHE A C 1
ATOM 773 O O . PHE A 1 90 ? -2.247 -1.702 -6.409 1.00 83.56 90 PHE A O 1
ATOM 780 N N . ILE A 1 91 ? -3.727 -0.044 -6.071 1.00 85.06 91 ILE A N 1
ATOM 781 C CA . ILE A 1 91 ? -4.253 -0.484 -4.788 1.00 85.06 91 ILE A CA 1
ATOM 782 C C . ILE A 1 91 ? -5.724 -0.785 -5.008 1.00 85.06 91 ILE A C 1
ATOM 784 O O . ILE A 1 91 ? -6.493 0.093 -5.406 1.00 85.06 91 ILE A O 1
ATOM 788 N N . ARG A 1 92 ? -6.123 -2.018 -4.724 1.00 85.00 92 ARG A N 1
ATOM 789 C CA . ARG A 1 92 ? -7.512 -2.455 -4.770 1.00 85.00 92 ARG A CA 1
ATOM 790 C C . ARG A 1 92 ? -7.966 -2.805 -3.365 1.00 85.00 92 ARG A C 1
ATOM 792 O O . ARG A 1 92 ? -7.449 -3.726 -2.742 1.00 85.00 92 ARG A O 1
ATOM 799 N N . ILE A 1 93 ? -8.957 -2.074 -2.878 1.00 84.56 93 ILE A N 1
ATOM 800 C CA . ILE A 1 93 ? -9.588 -2.312 -1.585 1.00 84.56 93 ILE A CA 1
ATOM 801 C C . ILE A 1 93 ? -10.976 -2.875 -1.852 1.00 84.56 93 ILE A C 1
ATOM 803 O O . ILE A 1 93 ? -11.793 -2.225 -2.502 1.00 84.56 93 ILE A O 1
ATOM 807 N N . LEU A 1 94 ? -11.240 -4.078 -1.353 1.00 82.00 94 LEU A N 1
ATOM 808 C CA . LEU A 1 94 ? -12.557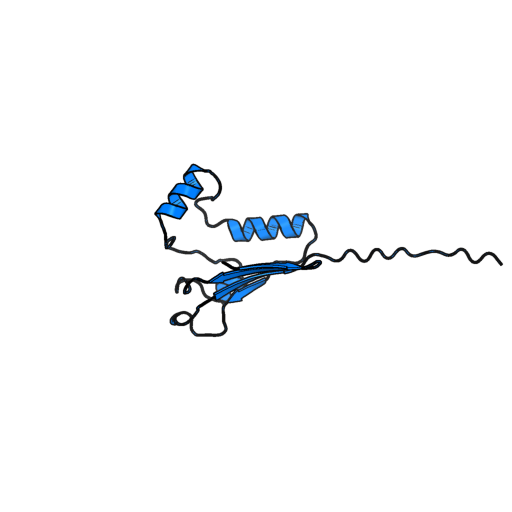 -4.700 -1.427 1.00 82.00 94 LEU A CA 1
ATOM 809 C C . LEU A 1 94 ? -13.346 -4.354 -0.163 1.00 82.00 94 LEU A C 1
ATOM 811 O O . LEU A 1 94 ? -12.806 -4.394 0.941 1.00 82.00 94 LEU A O 1
ATOM 815 N N . ARG A 1 95 ? -14.626 -4.021 -0.317 1.00 77.19 95 ARG A N 1
ATOM 816 C CA . ARG A 1 95 ? -15.546 -3.818 0.805 1.00 77.19 95 ARG A CA 1
ATOM 817 C C . ARG A 1 95 ? -16.276 -5.125 1.096 1.00 77.19 95 ARG A C 1
ATOM 819 O O . ARG A 1 95 ? -16.727 -5.805 0.176 1.00 77.19 95 ARG A O 1
ATOM 826 N N . LEU A 1 96 ? -16.442 -5.458 2.377 1.00 68.62 96 LEU A N 1
ATOM 827 C CA . LEU A 1 96 ? -17.308 -6.569 2.764 1.00 68.62 96 LEU A CA 1
ATOM 828 C C . LEU A 1 96 ? -18.763 -6.219 2.413 1.00 68.62 96 LEU A C 1
ATOM 830 O O . LEU A 1 96 ? -19.352 -5.297 2.981 1.00 68.62 96 LEU A O 1
ATOM 834 N N . GLN A 1 97 ? -19.360 -6.975 1.496 1.00 59.38 97 GLN A N 1
ATOM 835 C CA . GLN A 1 97 ? -20.809 -7.029 1.356 1.00 59.38 97 GLN A CA 1
ATOM 836 C C . GLN A 1 97 ? -21.344 -7.781 2.580 1.00 59.38 97 GLN A C 1
ATOM 838 O O . GLN A 1 97 ? -21.269 -9.007 2.640 1.00 59.38 97 GLN A O 1
ATOM 843 N N . ARG A 1 98 ? -21.874 -7.070 3.584 1.00 55.94 98 ARG A N 1
ATOM 844 C CA . ARG A 1 98 ? -22.803 -7.713 4.522 1.00 55.94 98 ARG A CA 1
ATOM 845 C C . ARG A 1 98 ? -23.973 -8.201 3.670 1.00 55.94 98 ARG A C 1
ATOM 847 O O . ARG A 1 98 ? -24.815 -7.395 3.286 1.00 55.94 98 ARG A O 1
ATOM 854 N N . GLN A 1 99 ? -24.025 -9.498 3.363 1.00 45.91 99 GLN A N 1
ATOM 855 C CA . GLN A 1 99 ? -25.295 -10.126 3.028 1.00 45.91 99 GLN A CA 1
ATOM 856 C C . GLN A 1 99 ? -26.190 -9.881 4.236 1.00 45.91 99 GLN A C 1
ATOM 858 O O . GLN A 1 99 ? -26.049 -10.529 5.273 1.00 45.91 99 GLN A O 1
ATOM 863 N N . ILE A 1 100 ? -27.106 -8.930 4.116 1.00 44.69 100 ILE A N 1
ATOM 864 C CA . ILE A 1 100 ? -28.301 -8.945 4.934 1.00 44.69 100 ILE A CA 1
ATOM 865 C C . ILE A 1 100 ? -29.062 -10.186 4.458 1.00 44.69 100 ILE A C 1
ATOM 867 O O . ILE A 1 100 ? -29.925 -10.113 3.589 1.00 44.69 100 ILE A O 1
ATOM 871 N N . LYS A 1 101 ? -28.718 -11.363 4.993 1.00 40.03 101 LYS A N 1
ATOM 872 C CA . LYS A 1 101 ? -29.677 -12.457 5.083 1.00 40.03 101 LYS A CA 1
ATOM 873 C C . LYS A 1 101 ? -30.716 -11.982 6.093 1.00 40.03 101 LYS A C 1
ATOM 875 O O . LYS A 1 101 ? -30.660 -12.344 7.263 1.00 40.03 101 LYS A O 1
ATOM 880 N N . MET A 1 102 ? -31.656 -11.143 5.650 1.00 37.16 102 MET A N 1
ATOM 881 C CA . MET A 1 102 ? -32.977 -11.160 6.259 1.00 37.16 102 MET A CA 1
ATOM 882 C C . MET A 1 102 ? -33.504 -12.555 5.962 1.00 37.16 102 MET A C 1
ATOM 884 O O . MET A 1 102 ? -34.051 -12.826 4.897 1.00 37.16 102 MET A O 1
ATOM 888 N N . GLN A 1 103 ? -33.247 -13.477 6.887 1.00 37.59 103 GLN A N 1
ATOM 889 C CA . GLN A 1 103 ? -34.031 -14.685 7.002 1.00 37.59 103 GLN A CA 1
ATOM 890 C C . GLN A 1 103 ? -35.428 -14.186 7.359 1.00 37.59 103 GLN A C 1
ATOM 892 O O . GLN A 1 103 ? -35.763 -13.975 8.522 1.00 37.59 103 GLN A O 1
ATOM 897 N N . MET A 1 104 ? -36.211 -13.891 6.326 1.00 34.28 104 MET A N 1
ATOM 898 C CA . MET A 1 104 ? -37.638 -13.699 6.431 1.00 34.28 104 MET A CA 1
ATOM 899 C C . MET A 1 104 ? -38.166 -15.069 6.858 1.00 34.28 104 MET A C 1
ATOM 901 O O . MET A 1 104 ? -38.465 -15.925 6.030 1.00 34.28 104 MET A O 1
ATOM 905 N N . LYS A 1 105 ? -38.162 -15.329 8.172 1.00 40.16 105 LYS A N 1
ATOM 906 C CA . LYS A 1 105 ? -39.002 -16.355 8.779 1.00 40.16 105 LYS A CA 1
ATOM 907 C C . LYS A 1 105 ? -40.430 -15.882 8.538 1.00 40.16 105 LYS A C 1
ATOM 909 O O . LYS A 1 105 ? -41.026 -15.224 9.383 1.00 40.16 105 LYS A O 1
ATOM 914 N N . VAL A 1 106 ? -40.940 -16.150 7.339 1.00 41.34 106 VAL A N 1
ATOM 915 C CA . VAL A 1 106 ? -42.374 -16.184 7.108 1.00 41.34 106 VAL A CA 1
ATOM 916 C C . VAL A 1 106 ? -42.847 -17.359 7.948 1.00 41.34 106 VAL A C 1
ATOM 918 O O . VAL A 1 106 ? -42.601 -18.517 7.621 1.00 41.34 106 VAL A O 1
ATOM 921 N N . TYR A 1 107 ? -43.413 -17.035 9.106 1.00 39.28 107 TYR A N 1
ATOM 922 C CA . TYR A 1 107 ? -44.266 -17.943 9.845 1.00 39.28 107 TYR A CA 1
ATOM 923 C C . TYR A 1 107 ? -45.399 -18.332 8.896 1.00 39.28 107 TYR A C 1
ATOM 925 O O . TYR A 1 107 ? -46.326 -17.554 8.687 1.00 39.28 107 TYR A O 1
ATOM 933 N N . LEU A 1 108 ? -45.297 -19.506 8.274 1.00 33.84 108 LEU A N 1
ATOM 934 C CA . LEU A 1 108 ? -46.451 -20.138 7.659 1.00 33.84 108 LEU A CA 1
ATOM 935 C C . LEU A 1 108 ? -47.237 -20.782 8.806 1.00 33.84 108 LEU A C 1
ATOM 937 O O . LEU A 1 108 ? -46.990 -21.921 9.185 1.00 33.84 108 LEU A O 1
ATOM 941 N N . ILE A 1 109 ? -48.102 -19.983 9.430 1.00 39.38 109 ILE A N 1
ATOM 942 C CA . ILE A 1 109 ? -49.297 -20.495 10.095 1.00 39.38 109 ILE A CA 1
ATOM 943 C C . ILE A 1 109 ? -50.355 -20.527 9.000 1.00 39.38 109 ILE A C 1
ATOM 945 O O . ILE A 1 109 ? -50.957 -19.493 8.721 1.00 39.38 109 ILE A O 1
ATOM 949 N N . VAL A 1 110 ? -50.507 -21.685 8.361 1.00 45.47 110 VAL A N 1
ATOM 950 C CA . VAL A 1 110 ? -51.802 -22.285 8.006 1.00 45.47 110 VAL A CA 1
ATOM 951 C C . VAL A 1 110 ? -51.620 -23.793 8.085 1.00 45.47 110 VAL A C 1
ATOM 953 O O . VAL A 1 110 ? -50.629 -24.277 7.492 1.00 45.47 110 VAL A O 1
#